Protein AF-A0A0C2GR49-F1 (afdb_monomer)

pLDDT: mean 86.12, std 16.48, range [39.72, 97.81]

Sequence (81 aa):
MDTLIAMDEPFNHVYARIAGDYGIDVHPAAIAACFPKYMKDLSNSHPCFGFRSIGHFEWWRRIVVGCLQEDSLHICESSSS

Solvent-accessible surface area (backbone atoms only — not comparable to full-atom values): 4713 Å² total; per-residue (Å²): 138,78,84,88,71,78,78,95,60,62,68,30,54,52,52,24,52,56,35,43,78,73,73,41,82,50,59,38,68,49,29,58,66,40,44,61,54,46,54,50,54,42,47,72,77,30,43,79,54,7,58,100,67,72,31,52,67,56,46,52,49,52,42,55,52,48,29,58,50,60,39,55,54,52,58,60,61,62,72,74,112

Nearest PDB structures (foldseek):
  3k1z-assembly1_A  TM=9.369E-01  e=1.053E-02  Homo sapiens

Organism: NCBI:txid51022

Mean predicted aligned error: 6.81 Å

Secondary structure (DSSP, 8-state):
--SS---SS-HHHHHHHHHHHTT----HHHHHHHHHHHHHHHHHHSHHHHTTTT-HHHHHHHHHHHHHHHHHHHHHHHTT-

Foldseek 3Di:
DCDPDDDPDDPLVVLQVVCVVVVQHFDSVLLVVQLVVLVVVCCVVQNPCNVVHPHNVVSVVCSSVRSSVVRVVVVVVVVVD

Radius of gyration: 14.44 Å; Cα contacts (8 Å, |Δi|>4): 61; chains: 1; bounding box: 36×43×32 Å

Structure (mmCIF, N/CA/C/O backbone):
data_AF-A0A0C2GR49-F1
#
_entry.id   AF-A0A0C2GR49-F1
#
loop_
_atom_site.group_PDB
_atom_site.id
_atom_site.type_symbol
_atom_site.label_atom_id
_atom_site.label_alt_id
_atom_site.label_comp_id
_atom_site.label_asym_id
_atom_site.label_entity_id
_atom_site.label_seq_id
_atom_site.pdbx_PDB_ins_code
_atom_site.Cartn_x
_atom_site.Cartn_y
_atom_site.Cartn_z
_atom_site.occupancy
_atom_site.B_iso_or_equiv
_atom_site.auth_seq_id
_atom_site.auth_comp_id
_atom_site.auth_asym_id
_atom_site.auth_atom_id
_atom_site.pdbx_PDB_model_num
ATOM 1 N N . MET A 1 1 ? -6.262 -17.370 -8.190 1.00 44.19 1 MET A N 1
ATOM 2 C CA . MET A 1 1 ? -5.535 -18.658 -8.230 1.00 44.19 1 MET A CA 1
ATOM 3 C C . MET A 1 1 ? -4.821 -18.719 -6.907 1.00 44.19 1 MET A C 1
ATOM 5 O O . MET A 1 1 ? -3.792 -18.081 -6.747 1.00 44.19 1 MET A O 1
ATOM 9 N N . ASP A 1 2 ? -5.455 -19.402 -5.965 1.00 63.69 2 ASP A N 1
ATOM 10 C CA . ASP A 1 2 ? -5.123 -19.427 -4.543 1.00 63.69 2 ASP A CA 1
ATOM 11 C C . ASP A 1 2 ? -4.757 -20.874 -4.229 1.00 63.69 2 ASP A C 1
ATOM 13 O O . ASP A 1 2 ? -5.596 -21.675 -3.829 1.00 63.69 2 ASP A O 1
ATOM 17 N N . THR A 1 3 ? -3.546 -21.270 -4.621 1.00 71.44 3 THR A N 1
ATOM 18 C CA . THR A 1 3 ? -3.212 -22.695 -4.761 1.00 71.44 3 THR A CA 1
ATOM 19 C C . THR A 1 3 ? -2.490 -23.289 -3.562 1.00 71.44 3 THR A C 1
ATOM 21 O O . THR A 1 3 ? -2.571 -24.498 -3.381 1.00 71.44 3 THR A O 1
ATOM 24 N N . LEU A 1 4 ? -1.800 -22.486 -2.743 1.00 81.38 4 LEU A N 1
ATOM 25 C CA . LEU A 1 4 ? -1.021 -22.986 -1.596 1.00 81.38 4 LEU A CA 1
ATOM 26 C C . LEU A 1 4 ? -1.064 -22.087 -0.356 1.00 81.38 4 LEU A C 1
ATOM 28 O O . LEU A 1 4 ? -0.927 -22.586 0.756 1.00 81.38 4 LEU A O 1
ATOM 32 N N . ILE A 1 5 ? -1.221 -20.776 -0.532 1.00 79.06 5 ILE A N 1
ATOM 33 C CA . ILE A 1 5 ? -1.207 -19.797 0.556 1.00 79.06 5 ILE A CA 1
ATOM 34 C C . ILE A 1 5 ? -2.400 -18.873 0.350 1.00 79.06 5 ILE A C 1
ATOM 36 O O . ILE A 1 5 ? -2.602 -18.364 -0.751 1.00 79.06 5 ILE A O 1
ATOM 40 N N . ALA A 1 6 ? -3.171 -18.676 1.413 1.00 84.25 6 ALA A N 1
ATOM 41 C CA . ALA A 1 6 ? -4.259 -17.717 1.482 1.00 84.25 6 ALA A CA 1
ATOM 42 C C . ALA A 1 6 ? -4.036 -16.803 2.688 1.00 84.25 6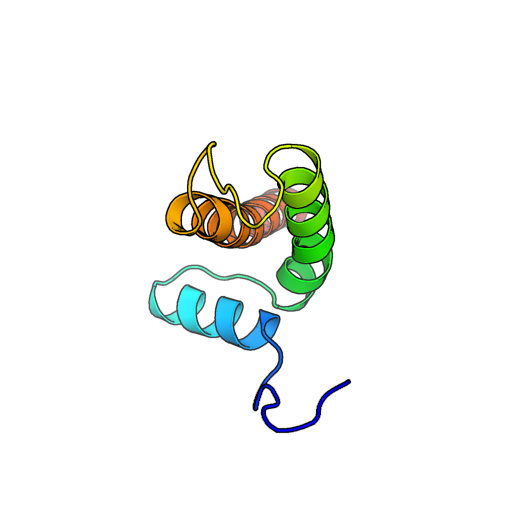 ALA A C 1
ATOM 44 O O . ALA A 1 6 ? -3.385 -17.189 3.661 1.00 84.25 6 ALA A O 1
ATOM 45 N N . MET A 1 7 ? -4.568 -15.588 2.610 1.00 86.62 7 MET A N 1
ATOM 46 C CA . MET A 1 7 ? -4.604 -14.692 3.760 1.00 86.62 7 MET A CA 1
ATOM 47 C C . MET A 1 7 ? -5.620 -15.229 4.774 1.00 86.62 7 MET A C 1
ATOM 49 O O . MET A 1 7 ? -6.756 -15.511 4.398 1.00 86.62 7 MET A O 1
ATOM 53 N N . ASP A 1 8 ? -5.209 -15.358 6.036 1.00 89.25 8 ASP A N 1
ATOM 54 C CA . ASP A 1 8 ? -6.087 -15.786 7.139 1.00 89.25 8 ASP A CA 1
ATOM 55 C C . ASP A 1 8 ? -7.142 -14.718 7.471 1.00 89.25 8 ASP A C 1
ATOM 57 O O . ASP A 1 8 ? -8.283 -15.020 7.811 1.00 89.25 8 ASP A O 1
ATOM 61 N N . GLU A 1 9 ? -6.785 -13.446 7.276 1.00 91.00 9 GLU A N 1
ATOM 62 C CA . GLU A 1 9 ? -7.691 -12.315 7.430 1.00 91.00 9 GLU A CA 1
ATOM 63 C C . GLU A 1 9 ? -7.558 -11.304 6.276 1.00 91.00 9 GLU A C 1
ATOM 65 O O . GLU A 1 9 ? -6.502 -11.206 5.636 1.00 91.00 9 GLU A O 1
ATOM 70 N N . PRO A 1 10 ? -8.608 -10.510 6.001 1.00 93.19 10 PRO A N 1
ATOM 71 C CA . PRO A 1 10 ? -8.550 -9.442 5.011 1.00 93.19 10 PRO A CA 1
ATOM 72 C C . PRO A 1 10 ? -7.451 -8.417 5.330 1.00 93.19 10 PRO A C 1
ATOM 74 O O . PRO A 1 10 ? -7.367 -7.909 6.448 1.00 93.19 10 PRO A O 1
ATOM 77 N N . PHE A 1 11 ? -6.642 -8.049 4.329 1.00 92.56 11 PHE A N 1
ATOM 78 C CA . PHE A 1 11 ? -5.501 -7.132 4.498 1.00 92.56 11 PHE A CA 1
ATOM 79 C C . PHE A 1 11 ? -5.881 -5.796 5.160 1.00 92.56 11 PHE A C 1
ATOM 81 O O . PHE A 1 11 ? -5.111 -5.226 5.928 1.00 92.56 11 PHE A O 1
ATOM 88 N N . ASN A 1 12 ? -7.081 -5.296 4.875 1.00 94.19 12 ASN A N 1
ATOM 89 C CA . ASN A 1 12 ? -7.578 -4.030 5.388 1.00 94.19 12 ASN A CA 1
ATOM 90 C C . ASN A 1 12 ? -7.901 -4.089 6.890 1.00 94.19 12 ASN A C 1
ATOM 92 O O . ASN A 1 12 ? -7.751 -3.083 7.577 1.00 94.19 12 ASN A O 1
ATOM 96 N N . HIS A 1 13 ? -8.280 -5.259 7.414 1.00 94.56 13 HIS A N 1
ATOM 97 C CA . HIS A 1 13 ? -8.434 -5.470 8.856 1.00 94.56 13 HIS A CA 1
ATOM 98 C C . HIS A 1 13 ? -7.066 -5.519 9.550 1.00 94.56 13 HIS A C 1
ATOM 100 O O . HIS A 1 13 ? -6.911 -4.933 10.620 1.00 94.56 13 HIS A O 1
ATOM 106 N N . VAL A 1 14 ? -6.062 -6.138 8.910 1.00 94.50 14 VAL A N 1
ATOM 107 C CA . VAL A 1 14 ? -4.673 -6.157 9.407 1.00 94.50 14 VAL A CA 1
ATOM 108 C C . VAL A 1 14 ? -4.158 -4.727 9.574 1.00 94.50 14 VAL A C 1
ATOM 110 O O . VAL A 1 14 ? -3.632 -4.375 10.626 1.00 94.50 14 VAL A O 1
ATOM 113 N N . TYR A 1 15 ? -4.314 -3.896 8.536 1.00 93.19 15 TYR A N 1
ATOM 114 C CA . TYR A 1 15 ? -3.804 -2.525 8.547 1.00 93.19 15 TYR A CA 1
ATOM 115 C C . TYR A 1 15 ? -4.477 -1.700 9.642 1.00 93.19 15 TYR A C 1
ATOM 117 O O . TYR A 1 15 ? -3.779 -1.016 10.384 1.00 93.19 15 TYR A O 1
ATOM 125 N N . ALA A 1 16 ? -5.805 -1.795 9.767 1.00 93.00 16 ALA A N 1
ATOM 126 C CA . ALA A 1 16 ? -6.551 -1.064 10.783 1.00 93.00 16 ALA A CA 1
ATOM 127 C C . ALA A 1 16 ? -6.161 -1.480 12.207 1.00 93.00 16 ALA A C 1
ATOM 129 O O . ALA A 1 16 ? -5.930 -0.626 13.058 1.00 93.00 16 ALA A O 1
ATOM 130 N N . ARG A 1 17 ? -6.012 -2.788 12.459 1.00 94.75 17 ARG A N 1
ATOM 131 C CA . ARG A 1 17 ? -5.588 -3.297 13.768 1.00 94.75 17 ARG A CA 1
ATOM 132 C C . ARG A 1 17 ? -4.186 -2.818 14.133 1.00 94.75 17 ARG A C 1
ATOM 134 O O . ARG A 1 17 ? -4.006 -2.262 15.209 1.00 94.75 17 ARG A O 1
ATOM 141 N N . ILE A 1 18 ? -3.217 -2.997 13.229 1.00 94.19 18 ILE A N 1
ATOM 142 C CA . ILE A 1 18 ? -1.833 -2.573 13.478 1.00 94.19 18 ILE A CA 1
ATOM 143 C C . ILE A 1 18 ? -1.780 -1.060 13.694 1.00 94.19 18 ILE A C 1
ATOM 145 O O . ILE A 1 18 ? -1.123 -0.610 14.620 1.00 94.19 18 ILE A O 1
ATOM 149 N N . ALA A 1 19 ? -2.476 -0.264 12.881 1.00 92.00 19 ALA A N 1
ATOM 150 C CA . ALA A 1 19 ? -2.544 1.184 13.068 1.00 92.00 19 ALA A CA 1
ATOM 151 C C . ALA A 1 19 ? -3.120 1.563 14.447 1.00 92.00 19 ALA A C 1
ATOM 153 O O . ALA A 1 19 ? -2.546 2.413 15.135 1.00 92.00 19 ALA A O 1
ATOM 154 N N 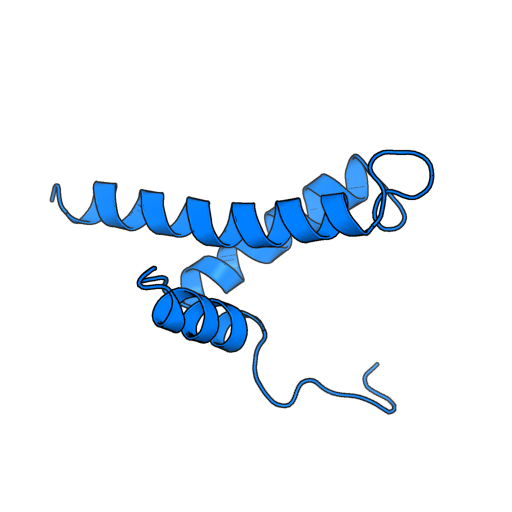. GLY A 1 20 ? -4.172 0.866 14.889 1.00 92.44 20 GLY A N 1
ATOM 155 C CA . GLY A 1 20 ? -4.770 1.027 16.214 1.00 92.44 20 GLY A CA 1
ATOM 156 C C . GLY A 1 20 ? -3.799 0.745 17.365 1.00 92.44 20 GLY A C 1
ATOM 157 O O . GLY A 1 20 ? -3.788 1.500 18.337 1.00 92.44 20 GLY A O 1
ATOM 158 N N . ASP A 1 21 ? -2.913 -0.249 17.231 1.00 95.50 21 ASP A N 1
ATOM 159 C CA . ASP A 1 21 ? -1.859 -0.540 18.223 1.00 95.50 21 ASP A CA 1
ATOM 160 C C . ASP A 1 21 ? -0.884 0.644 18.416 1.00 95.50 21 ASP A C 1
ATOM 162 O O . ASP A 1 21 ? -0.260 0.780 19.470 1.00 95.50 21 ASP A O 1
ATOM 166 N N . TYR A 1 22 ? -0.780 1.531 17.418 1.00 93.19 22 TYR A N 1
ATOM 167 C CA . TYR A 1 22 ? 0.014 2.765 17.456 1.00 93.19 22 TYR A CA 1
ATOM 168 C C . TYR A 1 22 ? -0.832 4.037 17.665 1.00 93.19 22 TYR A C 1
ATOM 170 O O . TYR A 1 22 ? -0.306 5.144 17.544 1.00 93.19 22 TYR A O 1
ATOM 178 N N . GLY A 1 23 ? -2.121 3.905 17.996 1.00 91.31 23 GLY A N 1
ATOM 179 C CA . GLY A 1 23 ? -3.021 5.032 18.262 1.00 91.31 23 GLY A CA 1
ATOM 180 C C . GLY A 1 23 ? -3.525 5.762 17.013 1.00 91.31 23 GLY A C 1
ATOM 181 O O . GLY A 1 23 ? -3.968 6.904 17.117 1.00 91.31 23 GLY A O 1
ATOM 182 N N . ILE A 1 24 ? -3.445 5.131 15.841 1.00 88.31 24 ILE A N 1
ATOM 183 C CA . ILE A 1 24 ? -3.987 5.653 14.586 1.00 88.31 24 ILE A CA 1
ATOM 184 C C . ILE A 1 24 ? -5.333 4.966 14.343 1.00 88.31 24 ILE A C 1
ATOM 186 O O . ILE A 1 24 ? -5.373 3.775 14.035 1.00 88.31 24 ILE A O 1
ATOM 190 N N . ASP A 1 25 ? -6.425 5.715 14.494 1.00 88.81 25 ASP A N 1
ATOM 191 C CA . ASP A 1 25 ? -7.767 5.214 14.195 1.00 88.81 25 ASP A CA 1
ATOM 192 C C . ASP A 1 25 ? -8.014 5.272 12.689 1.00 88.81 25 ASP A C 1
ATOM 194 O O . ASP A 1 25 ? -7.986 6.349 12.091 1.00 88.81 25 ASP A O 1
ATOM 198 N N . VAL A 1 26 ? -8.196 4.101 12.082 1.00 89.25 26 VAL A N 1
ATOM 199 C CA . VAL A 1 26 ? -8.469 3.973 10.653 1.00 89.25 26 VAL A CA 1
ATOM 200 C C . VAL A 1 26 ? -9.506 2.893 10.376 1.00 89.25 26 VAL A C 1
ATOM 202 O O . VAL A 1 26 ? -9.439 1.778 10.902 1.00 89.25 26 VAL A O 1
ATOM 205 N N . HIS A 1 27 ? -10.454 3.191 9.495 1.00 92.06 27 HIS A N 1
ATOM 206 C CA . HIS A 1 27 ? -11.546 2.292 9.169 1.00 92.06 27 HIS A CA 1
ATOM 207 C C . HIS A 1 27 ? -11.139 1.296 8.063 1.00 92.06 27 HIS A C 1
ATOM 209 O O . HIS A 1 27 ? -10.757 1.705 6.959 1.00 92.06 27 HIS A O 1
ATOM 215 N N . PRO A 1 28 ? -11.304 -0.031 8.262 1.00 93.31 28 PRO A N 1
ATOM 216 C CA . PRO A 1 28 ? -10.930 -1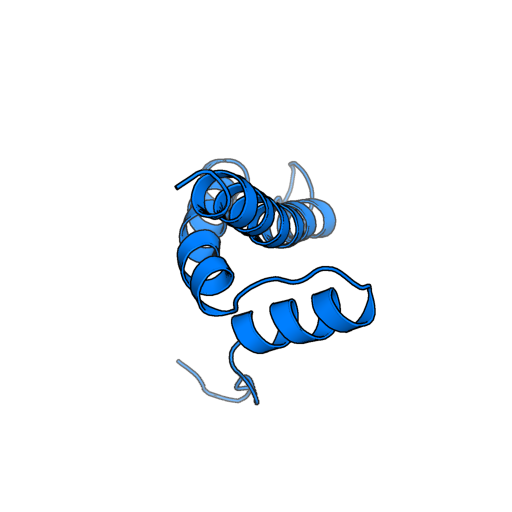.032 7.259 1.00 93.31 28 PRO A CA 1
ATOM 217 C C . PRO A 1 28 ? -11.572 -0.815 5.879 1.00 93.31 28 PRO A C 1
ATOM 219 O O . PRO A 1 28 ? -10.994 -1.186 4.857 1.00 93.31 28 PRO A O 1
ATOM 2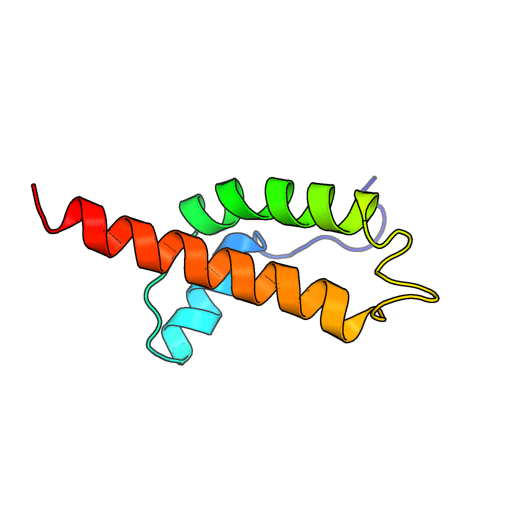22 N N . ALA A 1 29 ? -12.773 -0.234 5.813 1.00 92.44 29 ALA A N 1
ATOM 223 C CA . ALA A 1 29 ? -13.435 0.050 4.536 1.00 92.44 29 ALA A CA 1
ATOM 224 C C . ALA A 1 29 ? -12.708 1.130 3.714 1.00 92.44 29 ALA A C 1
ATOM 226 O O . ALA A 1 29 ? -12.618 1.002 2.493 1.00 92.44 29 AL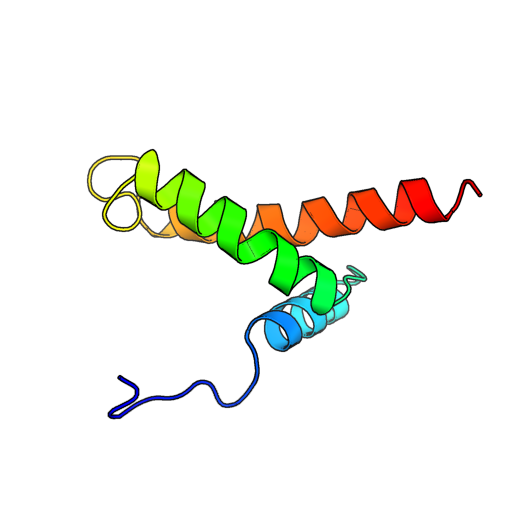A A O 1
ATOM 227 N N . ALA A 1 30 ? -12.150 2.152 4.366 1.00 89.94 30 ALA A N 1
ATOM 228 C CA . ALA A 1 30 ? -11.407 3.208 3.686 1.00 89.94 30 ALA A CA 1
ATOM 229 C C . ALA A 1 30 ? -10.090 2.676 3.114 1.00 89.94 30 ALA A C 1
ATOM 231 O O . ALA A 1 30 ? -9.766 2.920 1.952 1.00 89.94 30 ALA A O 1
ATOM 232 N N . ILE A 1 31 ? -9.396 1.830 3.879 1.00 93.38 31 ILE A N 1
ATOM 233 C CA . ILE A 1 31 ? -8.186 1.134 3.424 1.00 93.38 31 ILE A CA 1
ATOM 234 C C . ILE A 1 31 ? -8.491 0.268 2.193 1.00 93.38 31 ILE A C 1
ATOM 236 O O . ILE A 1 31 ? -7.752 0.304 1.208 1.00 93.38 31 ILE A O 1
ATOM 240 N N . ALA A 1 32 ? -9.599 -0.480 2.214 1.00 94.00 32 ALA A N 1
ATOM 241 C CA . ALA A 1 32 ? -10.016 -1.310 1.085 1.00 94.00 32 ALA A CA 1
ATOM 242 C C . ALA A 1 32 ? -10.372 -0.489 -0.169 1.00 94.00 32 ALA A C 1
ATOM 244 O O . ALA A 1 32 ? -10.091 -0.932 -1.282 1.00 94.00 32 ALA A O 1
ATOM 245 N N . ALA A 1 33 ? -10.960 0.699 -0.003 1.00 91.94 33 ALA A N 1
ATOM 246 C CA . ALA A 1 33 ? -11.290 1.598 -1.109 1.00 91.94 33 ALA A CA 1
ATOM 247 C C . ALA A 1 33 ? -10.045 2.275 -1.711 1.00 91.94 33 ALA A C 1
ATOM 249 O O . ALA A 1 33 ? -9.949 2.452 -2.926 1.00 91.94 33 ALA A O 1
ATOM 250 N N . CYS A 1 34 ? -9.080 2.620 -0.862 1.00 92.69 34 CYS A N 1
ATOM 251 C CA . CYS A 1 34 ? -7.859 3.332 -1.215 1.00 92.69 34 CYS A CA 1
ATOM 252 C C . CYS A 1 34 ? -6.804 2.428 -1.882 1.00 92.69 34 CYS A C 1
ATOM 254 O O . CYS A 1 34 ? -6.168 2.805 -2.872 1.00 92.69 34 CYS A O 1
ATOM 256 N N . PHE A 1 35 ? -6.632 1.202 -1.380 1.00 94.56 35 PHE A N 1
ATOM 257 C CA . PHE A 1 35 ? -5.563 0.297 -1.808 1.00 94.56 35 PHE A CA 1
ATOM 258 C C . PHE A 1 35 ? -5.485 0.077 -3.336 1.00 94.56 35 PHE A C 1
ATOM 260 O O . PHE A 1 35 ? -4.387 0.204 -3.892 1.00 94.56 35 PHE A O 1
ATOM 267 N N . PRO A 1 36 ? -6.593 -0.181 -4.070 1.00 95.94 36 PRO A N 1
ATOM 268 C CA . PRO A 1 36 ? -6.547 -0.394 -5.519 1.00 95.94 36 PRO A CA 1
ATOM 269 C C . PRO A 1 36 ? -6.002 0.805 -6.304 1.00 95.94 36 PRO A C 1
ATOM 271 O O . PRO A 1 36 ? -5.345 0.612 -7.329 1.00 95.94 36 PRO A O 1
ATOM 274 N N . LYS A 1 37 ? -6.245 2.032 -5.825 1.00 94.56 37 LYS A N 1
ATOM 275 C CA . LYS A 1 37 ? -5.750 3.271 -6.441 1.00 94.56 37 LYS A CA 1
ATOM 276 C C . LYS A 1 37 ? -4.226 3.331 -6.364 1.00 94.56 37 LYS A C 1
ATOM 278 O O . LYS A 1 37 ? -3.571 3.371 -7.403 1.00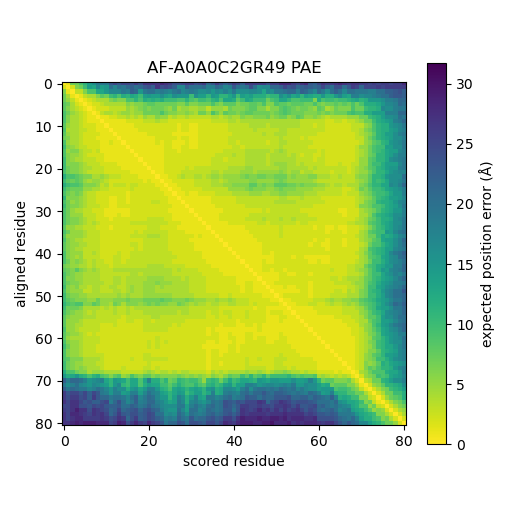 94.56 37 LYS A O 1
ATOM 283 N N . TYR A 1 38 ? -3.657 3.226 -5.162 1.00 94.56 38 TYR A N 1
ATOM 284 C CA . TYR A 1 38 ? -2.201 3.241 -4.977 1.00 94.56 38 TYR A CA 1
ATOM 285 C C . TYR A 1 38 ? -1.509 2.077 -5.689 1.00 94.56 38 TYR A C 1
ATOM 287 O O . TYR A 1 38 ? -0.470 2.266 -6.324 1.00 94.56 38 TYR A O 1
ATOM 295 N N . MET A 1 39 ? -2.107 0.886 -5.634 1.00 95.88 39 MET A N 1
ATOM 296 C CA . MET A 1 39 ? -1.609 -0.301 -6.322 1.00 95.88 39 MET A CA 1
ATOM 297 C C . MET A 1 39 ? -1.519 -0.069 -7.838 1.00 95.88 39 MET A C 1
ATOM 299 O O . MET A 1 39 ? -0.496 -0.377 -8.453 1.00 95.88 39 MET A O 1
ATOM 303 N N . LYS A 1 40 ? -2.560 0.515 -8.447 1.00 96.88 40 LYS A N 1
ATOM 304 C CA . LYS A 1 40 ? -2.598 0.846 -9.878 1.00 96.88 40 LYS A CA 1
ATOM 305 C C . LYS A 1 40 ? -1.585 1.931 -10.236 1.00 96.88 40 LYS A C 1
ATOM 307 O O . LYS A 1 40 ? -0.808 1.752 -11.174 1.00 96.88 40 LYS A O 1
ATOM 312 N N . ASP A 1 41 ? -1.571 3.031 -9.494 1.00 96.44 41 ASP A N 1
ATOM 313 C CA . ASP A 1 41 ? -0.731 4.192 -9.797 1.00 96.44 41 ASP A CA 1
ATOM 314 C C . ASP A 1 41 ? 0.760 3.845 -9.713 1.00 96.44 41 ASP A C 1
ATOM 316 O O . ASP A 1 41 ? 1.543 4.184 -10.609 1.00 96.44 41 ASP A O 1
ATOM 320 N N . LEU A 1 42 ? 1.158 3.091 -8.686 1.00 96.38 42 LEU A N 1
ATOM 321 C CA . LEU A 1 42 ? 2.535 2.630 -8.534 1.00 96.38 42 LEU A CA 1
ATOM 322 C C . LEU A 1 42 ? 2.901 1.520 -9.516 1.00 96.38 42 LEU A C 1
ATOM 324 O O . LEU A 1 42 ? 4.043 1.475 -9.961 1.00 96.38 42 LEU A O 1
ATOM 328 N N . SER A 1 43 ? 1.962 0.655 -9.907 1.00 96.88 43 SER A N 1
ATOM 329 C CA . SER A 1 43 ? 2.226 -0.345 -10.953 1.00 96.88 43 SER A CA 1
ATOM 330 C C . SER A 1 43 ? 2.488 0.307 -12.312 1.00 96.88 43 SER A C 1
ATOM 332 O O . SER A 1 43 ? 3.324 -0.180 -13.070 1.00 96.88 43 SER A O 1
ATOM 334 N N . ASN A 1 44 ? 1.815 1.425 -12.602 1.00 96.94 44 ASN A N 1
ATOM 335 C CA . ASN A 1 44 ? 1.992 2.177 -13.844 1.00 96.94 44 ASN A CA 1
ATOM 336 C C . ASN A 1 44 ? 3.282 3.011 -13.851 1.00 96.94 44 ASN A C 1
ATOM 338 O O . ASN A 1 44 ? 3.992 3.041 -14.852 1.00 96.94 44 ASN A O 1
ATOM 342 N N . SER A 1 45 ? 3.583 3.702 -12.748 1.00 96.88 45 SER A N 1
ATOM 343 C CA . SER A 1 45 ? 4.741 4.608 -12.648 1.00 96.88 45 SER A CA 1
ATOM 344 C C . SER A 1 45 ? 6.052 3.896 -12.297 1.00 96.88 45 SER A C 1
ATOM 346 O O . SER A 1 45 ? 7.128 4.312 -12.728 1.00 96.88 45 SER A O 1
ATOM 348 N N . HIS A 1 46 ? 5.970 2.808 -11.532 1.00 96.19 46 HIS A N 1
ATOM 349 C CA . HIS A 1 46 ? 7.100 2.049 -11.006 1.00 96.19 46 HIS A CA 1
ATOM 350 C C . HIS A 1 46 ? 6.830 0.537 -11.142 1.00 96.19 46 HIS A C 1
ATOM 352 O O . HIS A 1 46 ? 6.590 -0.145 -10.139 1.00 96.19 46 HIS A O 1
ATOM 358 N N . PRO A 1 47 ? 6.855 -0.011 -12.373 1.00 95.31 47 PRO A N 1
ATOM 359 C CA . PRO A 1 47 ? 6.494 -1.403 -12.632 1.00 95.31 47 PRO A CA 1
ATOM 360 C C . PRO A 1 47 ? 7.398 -2.393 -11.888 1.00 95.31 47 PRO A C 1
ATOM 362 O O . PRO A 1 47 ? 8.502 -2.061 -11.447 1.00 95.31 47 PRO A O 1
ATOM 365 N N . CYS A 1 48 ? 6.924 -3.637 -11.765 1.00 95.25 48 CYS A N 1
ATOM 366 C CA . CYS A 1 48 ? 7.633 -4.722 -11.079 1.00 95.25 48 CYS A CA 1
ATOM 367 C C . CYS A 1 48 ? 8.056 -4.338 -9.651 1.00 95.25 48 CYS A C 1
ATOM 369 O O . CYS A 1 48 ? 9.214 -4.520 -9.271 1.00 95.25 48 CYS A O 1
ATOM 371 N N . PHE A 1 49 ? 7.124 -3.768 -8.880 1.00 96.06 49 PHE A N 1
ATOM 372 C CA . PHE A 1 49 ? 7.353 -3.338 -7.497 1.00 96.06 49 PHE A CA 1
ATOM 373 C C . PHE A 1 49 ? 8.547 -2.378 -7.373 1.00 96.06 49 PHE A C 1
ATOM 375 O O . PHE A 1 49 ? 9.370 -2.484 -6.468 1.00 96.06 49 PHE A O 1
ATOM 382 N N . GLY A 1 50 ? 8.703 -1.471 -8.338 1.00 96.38 50 GLY A N 1
ATOM 383 C CA . GLY A 1 50 ? 9.796 -0.507 -8.343 1.00 96.38 50 GLY A CA 1
ATOM 384 C C . GLY A 1 50 ? 11.162 -1.073 -8.736 1.00 96.38 50 GLY A C 1
ATOM 385 O O . GLY A 1 50 ? 12.178 -0.426 -8.464 1.00 96.38 50 GLY A O 1
ATOM 386 N N . PHE A 1 51 ? 11.235 -2.241 -9.385 1.00 95.81 51 PHE A N 1
ATOM 387 C CA . PHE A 1 51 ? 12.497 -2.753 -9.928 1.00 95.81 51 PHE A CA 1
ATOM 388 C C . PHE A 1 51 ? 13.150 -1.712 -10.854 1.00 95.81 51 PHE A C 1
ATOM 390 O O . PHE A 1 51 ? 12.490 -1.129 -11.713 1.00 95.81 51 PHE A O 1
ATOM 397 N N . ARG A 1 52 ? 14.452 -1.454 -10.656 1.00 95.12 52 ARG A N 1
ATOM 398 C CA . ARG A 1 52 ? 15.233 -0.408 -11.357 1.00 95.12 52 ARG A CA 1
ATOM 399 C C . ARG A 1 52 ? 14.693 1.027 -11.228 1.00 95.12 52 ARG A C 1
ATOM 401 O O . ARG A 1 52 ? 15.093 1.891 -12.000 1.00 95.12 52 ARG A O 1
ATOM 408 N N . SER A 1 53 ? 13.820 1.298 -10.260 1.00 96.19 53 SER A N 1
ATOM 409 C CA . SER A 1 53 ? 13.360 2.653 -9.942 1.00 96.19 53 SER A CA 1
ATO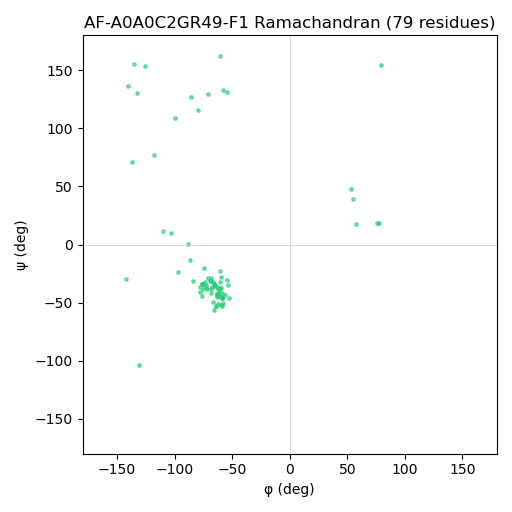M 410 C C . SER A 1 53 ? 13.463 2.918 -8.441 1.00 96.19 53 SER A C 1
ATOM 412 O O . SER A 1 53 ? 14.562 3.123 -7.938 1.00 96.19 53 SER A O 1
ATOM 414 N N . ILE A 1 54 ? 12.344 2.893 -7.718 1.00 96.88 54 ILE A N 1
ATOM 415 C CA . ILE A 1 54 ? 12.283 3.239 -6.290 1.00 96.88 54 ILE A CA 1
ATOM 416 C C . ILE A 1 54 ? 12.593 2.060 -5.356 1.00 96.88 54 ILE A C 1
ATOM 418 O O . ILE A 1 54 ? 12.846 2.264 -4.174 1.00 96.88 54 ILE A O 1
ATOM 422 N N . GLY A 1 55 ? 12.606 0.831 -5.880 1.00 97.19 55 GLY A N 1
ATOM 423 C CA . GLY A 1 55 ? 12.803 -0.391 -5.103 1.00 97.19 55 GLY A CA 1
ATOM 424 C C . GLY A 1 55 ? 11.547 -0.864 -4.361 1.00 97.19 55 GLY A C 1
ATOM 425 O O . GLY A 1 55 ? 10.667 -0.079 -4.016 1.00 97.19 55 GLY A O 1
ATOM 426 N N . HIS A 1 56 ? 11.487 -2.171 -4.090 1.00 96.19 56 HIS A N 1
ATOM 427 C CA . HIS A 1 56 ? 10.306 -2.845 -3.528 1.00 96.19 56 HIS A CA 1
ATOM 428 C C . HIS A 1 56 ? 9.888 -2.319 -2.155 1.00 96.19 56 HIS A C 1
ATOM 430 O O . HIS A 1 56 ? 8.695 -2.211 -1.884 1.00 96.19 56 HIS A O 1
ATOM 436 N N . PHE A 1 57 ? 10.851 -1.973 -1.298 1.00 97.50 57 PHE A N 1
ATOM 437 C CA . PHE A 1 57 ? 10.553 -1.468 0.038 1.00 97.50 57 PHE A CA 1
ATOM 438 C C . PHE A 1 57 ? 9.802 -0.135 -0.024 1.00 97.50 57 PHE A C 1
ATOM 440 O O . PHE A 1 57 ? 8.721 -0.005 0.544 1.00 97.50 57 PHE A O 1
ATOM 447 N N . GLU A 1 58 ? 10.339 0.841 -0.759 1.00 97.50 58 GLU A N 1
ATOM 448 C CA . GLU A 1 58 ? 9.708 2.156 -0.907 1.00 97.50 58 GLU A CA 1
ATOM 449 C C . GLU A 1 58 ? 8.383 2.055 -1.672 1.00 97.50 58 GLU A C 1
ATOM 451 O O . GLU A 1 58 ? 7.421 2.751 -1.352 1.00 97.50 58 GLU A O 1
ATOM 456 N N . TRP A 1 59 ? 8.304 1.137 -2.636 1.00 97.81 59 TRP A N 1
ATOM 457 C CA . TRP A 1 59 ? 7.085 0.848 -3.380 1.00 97.81 59 TRP A CA 1
ATOM 458 C C . TRP A 1 59 ? 5.938 0.413 -2.453 1.00 97.81 59 TRP A C 1
ATOM 460 O O . TRP A 1 59 ? 4.880 1.040 -2.447 1.00 97.81 59 TRP A O 1
ATOM 470 N N . TRP A 1 60 ? 6.165 -0.587 -1.594 1.00 97.19 60 TRP A N 1
ATOM 471 C CA . TRP A 1 60 ? 5.162 -1.034 -0.620 1.00 97.19 60 TRP A CA 1
ATOM 472 C C . TRP A 1 60 ? 4.898 -0.004 0.477 1.00 97.19 60 TRP A C 1
ATOM 474 O O . TRP A 1 60 ? 3.745 0.205 0.856 1.00 97.19 60 TRP A O 1
ATOM 484 N N . ARG A 1 61 ? 5.938 0.693 0.949 1.00 96.75 61 ARG A N 1
ATOM 485 C CA . ARG A 1 61 ? 5.802 1.754 1.953 1.00 96.75 61 ARG A CA 1
ATOM 486 C C . ARG A 1 61 ? 4.831 2.839 1.496 1.00 96.75 61 ARG A C 1
ATOM 488 O O . ARG A 1 61 ? 3.990 3.257 2.286 1.00 96.75 61 ARG A O 1
ATOM 495 N N . ARG A 1 62 ? 4.908 3.274 0.234 1.00 96.62 62 ARG A N 1
ATOM 496 C CA . ARG A 1 62 ? 3.999 4.292 -0.317 1.00 96.62 62 ARG A CA 1
ATOM 497 C C . ARG A 1 6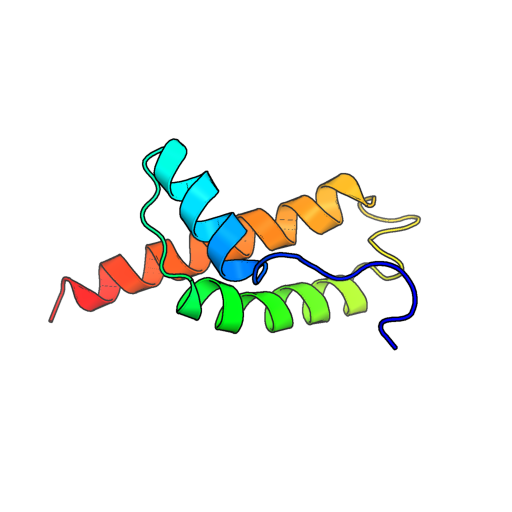2 ? 2.543 3.839 -0.332 1.00 96.62 62 ARG A C 1
ATOM 499 O O . ARG A 1 62 ? 1.677 4.657 -0.047 1.00 96.62 62 ARG A O 1
ATOM 506 N N . ILE A 1 63 ? 2.278 2.560 -0.606 1.00 95.12 63 ILE A N 1
ATOM 507 C CA . ILE A 1 63 ? 0.919 2.004 -0.523 1.00 95.12 63 ILE A CA 1
ATOM 508 C C . ILE A 1 63 ? 0.410 2.066 0.911 1.00 95.12 63 ILE A C 1
ATOM 510 O O . ILE A 1 63 ? -0.666 2.603 1.150 1.00 95.12 63 ILE A O 1
ATOM 514 N N . VAL A 1 64 ? 1.185 1.531 1.861 1.00 94.06 64 VAL A N 1
ATOM 515 C CA . VAL A 1 64 ? 0.783 1.465 3.274 1.00 94.06 64 VAL A CA 1
ATOM 516 C C . VAL A 1 64 ? 0.523 2.866 3.821 1.00 94.06 64 VAL A C 1
ATOM 518 O O . VAL A 1 64 ? -0.553 3.131 4.344 1.00 94.06 64 VAL A O 1
ATOM 521 N N . VAL A 1 65 ? 1.482 3.778 3.650 1.00 93.75 65 VAL A N 1
ATOM 522 C CA . VAL A 1 65 ? 1.368 5.157 4.141 1.00 93.75 65 VAL A CA 1
ATOM 523 C C . VAL A 1 65 ? 0.209 5.886 3.466 1.00 93.75 65 VAL A C 1
ATOM 525 O O . VAL A 1 65 ? -0.558 6.549 4.155 1.00 93.75 65 VAL A O 1
ATOM 528 N N . GLY A 1 66 ? 0.039 5.724 2.151 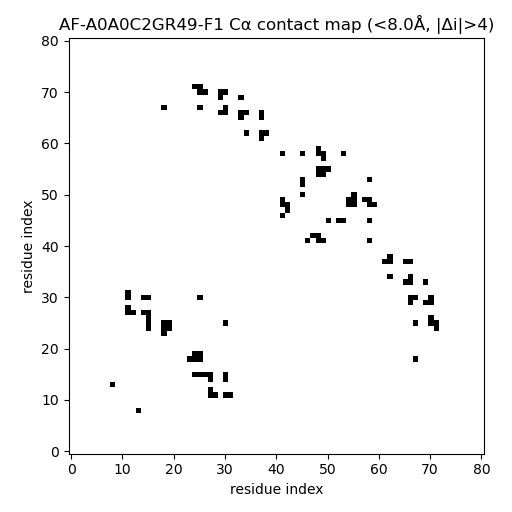1.00 92.25 66 GLY A N 1
ATOM 529 C CA . GLY A 1 66 ? -1.070 6.324 1.413 1.00 92.25 66 GLY A CA 1
ATOM 530 C C . GLY A 1 66 ? -2.436 5.880 1.933 1.00 92.25 66 GLY A C 1
ATOM 531 O O . GLY A 1 66 ? -3.286 6.721 2.212 1.00 92.25 66 GLY A O 1
ATOM 532 N N . CYS A 1 67 ? -2.611 4.575 2.164 1.00 92.19 67 CYS A N 1
ATOM 533 C CA . CYS A 1 67 ? -3.855 4.022 2.704 1.00 92.19 67 CYS A CA 1
ATOM 534 C C . CYS A 1 67 ? -4.186 4.539 4.107 1.00 92.19 67 CYS A C 1
ATOM 536 O O . CYS A 1 67 ? -5.351 4.782 4.402 1.00 92.19 67 CYS A O 1
ATOM 538 N N . LEU A 1 68 ? -3.178 4.714 4.965 1.00 90.62 68 LEU A N 1
ATOM 539 C CA . LEU A 1 68 ? -3.384 5.217 6.325 1.00 90.62 68 LEU A CA 1
ATOM 540 C C . LEU A 1 68 ? -3.665 6.731 6.353 1.00 90.62 68 LEU A C 1
ATOM 542 O O . LEU A 1 68 ? -4.443 7.205 7.178 1.00 90.62 68 LEU A O 1
ATOM 546 N N . GLN A 1 69 ? -3.054 7.498 5.446 1.00 88.50 69 GLN A N 1
ATOM 547 C CA . GLN A 1 69 ? -3.235 8.951 5.370 1.00 88.50 69 GLN A CA 1
ATOM 548 C C . GLN A 1 69 ? -4.576 9.365 4.754 1.00 88.50 69 GLN A C 1
ATOM 550 O O . GLN A 1 69 ? -5.169 10.341 5.208 1.00 88.50 69 GLN A O 1
ATOM 555 N N . GLU A 1 70 ? -5.054 8.657 3.726 1.00 79.62 70 GLU A N 1
ATOM 556 C CA . GLU A 1 70 ? -6.281 9.043 3.010 1.00 79.62 70 GLU A CA 1
ATOM 557 C C . GLU A 1 70 ? -7.538 8.886 3.888 1.00 79.62 70 GLU A C 1
ATOM 559 O O . GLU A 1 70 ? -8.480 9.667 3.762 1.00 79.62 70 GLU A O 1
ATOM 564 N N . ASP A 1 71 ? -7.519 7.957 4.847 1.00 63.22 71 ASP A N 1
ATOM 565 C CA . ASP A 1 71 ? -8.590 7.803 5.837 1.00 63.22 71 ASP A CA 1
ATOM 566 C C . ASP A 1 71 ? -8.525 8.857 6.959 1.00 63.22 71 ASP A C 1
ATOM 568 O O . ASP A 1 71 ? -9.545 9.424 7.350 1.00 63.22 71 ASP A O 1
ATOM 572 N N . SER A 1 72 ? -7.314 9.241 7.388 1.00 58.50 72 SER A N 1
ATOM 573 C CA . SER A 1 72 ? -7.130 10.332 8.363 1.00 58.50 72 SER A CA 1
ATOM 574 C C . SER A 1 72 ? -7.706 11.671 7.867 1.00 58.50 72 SER A C 1
ATOM 576 O O . SER A 1 72 ? -8.118 12.505 8.671 1.00 58.50 72 SER A O 1
ATOM 578 N N . LEU A 1 73 ? -7.759 11.886 6.546 1.00 56.25 73 LEU A N 1
ATOM 579 C CA . LEU A 1 73 ? -8.361 13.075 5.932 1.00 56.25 73 LEU A CA 1
ATOM 580 C C . LEU A 1 73 ? -9.901 13.040 5.938 1.00 56.25 73 LEU A C 1
ATOM 582 O O . LEU A 1 73 ? -10.522 14.086 6.126 1.00 56.25 73 LEU A O 1
ATOM 586 N N . HIS A 1 74 ? -10.526 11.863 5.806 1.00 51.91 74 HIS A N 1
ATOM 587 C CA . HIS A 1 74 ? -11.992 11.726 5.828 1.00 51.91 74 HIS A CA 1
ATOM 588 C C . HIS A 1 74 ? -12.598 12.016 7.213 1.00 51.91 74 HIS A C 1
ATOM 590 O O . HIS A 1 74 ? -13.707 12.551 7.314 1.00 51.91 74 HIS A O 1
ATOM 596 N N . ILE A 1 75 ? -11.864 11.725 8.293 1.00 50.72 75 ILE A N 1
ATOM 597 C CA . ILE A 1 75 ? -12.297 12.014 9.672 1.00 50.72 75 ILE A CA 1
ATOM 598 C C . ILE A 1 75 ? -12.374 13.535 9.924 1.00 50.72 75 ILE A C 1
ATOM 600 O O . ILE A 1 75 ? -13.256 14.007 10.650 1.00 50.72 75 ILE A O 1
ATOM 604 N N . CYS A 1 76 ? -11.517 14.331 9.273 1.00 44.22 76 CYS A N 1
ATOM 605 C CA . CYS A 1 76 ? -11.539 15.792 9.387 1.00 44.22 76 CYS A CA 1
ATOM 606 C C . CYS A 1 76 ? -12.729 16.448 8.662 1.00 44.22 76 CYS A C 1
ATOM 608 O O . CYS A 1 76 ? -13.273 17.430 9.170 1.00 44.22 76 CYS A O 1
ATOM 610 N N . GLU A 1 77 ? -13.173 15.912 7.521 1.00 41.56 77 GLU A N 1
ATOM 611 C CA . GLU A 1 77 ? -14.347 16.444 6.804 1.00 41.56 77 GLU A CA 1
ATOM 612 C C . GLU A 1 77 ? -15.668 16.044 7.482 1.00 41.56 77 GLU A C 1
ATOM 614 O O . GLU A 1 77 ? -16.598 16.846 7.559 1.00 41.56 77 GLU A O 1
ATOM 619 N N . SER A 1 78 ? -15.721 14.846 8.070 1.00 46.81 78 SER A N 1
ATOM 620 C CA . SER A 1 78 ? -16.918 14.318 8.746 1.00 46.81 78 SER A CA 1
ATOM 621 C C . SER A 1 78 ? -17.193 14.963 10.112 1.00 46.81 78 SER A C 1
ATOM 623 O O . SER A 1 78 ? -18.317 14.914 10.598 1.00 46.81 78 SER A O 1
ATOM 625 N N . SER A 1 79 ? -16.180 15.581 10.729 1.00 46.59 79 SER A N 1
ATOM 626 C CA . SER A 1 79 ? -16.298 16.281 12.022 1.00 46.59 79 SER A CA 1
ATOM 627 C C . SER A 1 79 ? -16.705 17.758 11.885 1.00 46.59 79 SER A C 1
ATOM 629 O O . SER A 1 79 ? -16.809 18.462 12.888 1.00 46.59 79 SER A O 1
ATOM 631 N N . SER A 1 80 ? -16.907 18.238 10.651 1.00 48.41 80 SER A N 1
ATOM 632 C CA . SER A 1 80 ? -17.313 19.618 10.341 1.00 48.41 80 SER A CA 1
ATOM 633 C C . SER A 1 80 ? -18.755 19.733 9.814 1.00 48.41 80 SER A C 1
ATOM 635 O O . SER A 1 80 ? -19.119 20.791 9.302 1.00 48.41 80 SER A O 1
ATOM 637 N N . SER A 1 81 ? -19.566 18.669 9.909 1.00 39.72 81 SER A N 1
ATOM 638 C CA . SER A 1 81 ? -20.999 18.670 9.552 1.00 39.72 81 SER A CA 1
ATOM 639 C C . SER A 1 81 ? -21.898 18.432 10.758 1.00 39.72 81 SER A C 1
ATOM 641 O O . SER A 1 81 ? -21.512 17.620 11.626 1.00 39.72 81 SER A O 1
#

InterPro domains:
  IPR044924 HAD-superfamily hydrolase, subfamily IA, REG-2-like, capping domain superfamily [G3DSA:1.10.150.720] (9-80)
  IPR051828 HAD-like hydrolase domain-containing protein [PTHR46191] (1-72)